Protein AF-A0A6V7K276-F1 (afdb_monomer)

Sequence (54 aa):
MEEVEQKFQRELKKDCTIVACRFPLPSIAPIKTIGEGVDTVWIYKTPLSKNKTI

Mean predicted aligned error: 4.47 Å

Secondary structure (DSSP, 8-state):
-HHHHHHHHHHPPTT-EEEEESS--TTB--SEEESSGGG-EEEEESSPPBP---

InterPro domains:
  IPR029063 S-adenosyl-L-methionine-dependent methyltransferase superfamily [G3DSA:3.40.50.150] (1-54)

Structure (mmCIF, N/CA/C/O backbone):
data_AF-A0A6V7K276-F1
#
_entry.id   AF-A0A6V7K276-F1
#
loop_
_atom_site.group_PDB
_atom_site.id
_atom_site.type_symbol
_atom_site.label_atom_id
_atom_site.label_alt_id
_atom_site.label_comp_id
_atom_site.label_asym_id
_atom_site.label_entity_id
_atom_site.label_seq_id
_atom_site.pdbx_PDB_ins_code
_atom_site.Cartn_x
_atom_site.Cartn_y
_atom_site.Cartn_z
_atom_site.occupancy
_atom_site.B_iso_or_equiv
_atom_site.auth_seq_id
_atom_site.auth_comp_id
_atom_site.auth_asym_id
_atom_site.auth_atom_id
_atom_site.pdbx_PDB_model_num
ATOM 1 N N . MET A 1 1 ? 4.196 12.253 4.047 1.00 71.88 1 MET A N 1
ATOM 2 C CA . MET A 1 1 ? 3.299 11.095 3.803 1.00 71.88 1 MET A CA 1
ATOM 3 C C . MET A 1 1 ? 2.699 10.542 5.092 1.00 71.88 1 MET A C 1
ATOM 5 O O . MET A 1 1 ? 1.582 10.051 5.058 1.00 71.88 1 MET A O 1
ATOM 9 N N . GLU A 1 2 ? 3.378 10.683 6.232 1.00 80.00 2 GLU A N 1
ATOM 10 C CA . GLU A 1 2 ? 2.866 10.246 7.538 1.00 80.00 2 GLU A CA 1
ATOM 11 C C . GLU A 1 2 ? 1.528 10.904 7.936 1.00 80.00 2 GLU A C 1
ATOM 13 O O . GLU A 1 2 ? 0.635 10.234 8.445 1.00 80.00 2 GLU A O 1
ATOM 18 N N . GLU A 1 3 ? 1.316 12.184 7.613 1.00 87.88 3 GLU A N 1
ATOM 19 C CA . GLU A 1 3 ? 0.028 12.863 7.847 1.00 87.88 3 GLU A CA 1
ATOM 20 C C . GLU A 1 3 ? -1.143 12.217 7.088 1.00 87.88 3 GLU A C 1
ATOM 22 O O . GLU A 1 3 ? -2.260 12.149 7.603 1.00 87.88 3 GLU A O 1
ATOM 27 N N . VAL A 1 4 ? -0.885 11.698 5.881 1.00 89.75 4 VAL A N 1
ATOM 28 C CA . VAL A 1 4 ? -1.888 10.995 5.067 1.00 89.75 4 VAL A CA 1
ATOM 29 C C . VAL A 1 4 ? -2.244 9.657 5.715 1.00 89.75 4 VAL A C 1
ATOM 31 O O . VAL A 1 4 ? -3.424 9.341 5.848 1.00 89.75 4 VAL A O 1
ATOM 34 N N . GLU A 1 5 ? -1.248 8.907 6.197 1.00 89.62 5 GLU A N 1
ATOM 35 C CA . GLU A 1 5 ? -1.474 7.661 6.943 1.00 89.62 5 GLU A CA 1
ATOM 36 C C . GLU A 1 5 ? -2.311 7.906 8.207 1.00 89.62 5 GLU A C 1
ATOM 38 O O . GLU A 1 5 ? -3.265 7.173 8.475 1.00 89.62 5 GLU A O 1
ATOM 43 N N . GLN A 1 6 ? -2.011 8.971 8.955 1.00 90.50 6 GLN A N 1
ATOM 44 C CA . GLN A 1 6 ? -2.795 9.351 10.131 1.00 90.50 6 GLN A CA 1
ATOM 45 C C . GLN A 1 6 ? -4.233 9.736 9.765 1.00 90.50 6 GLN A C 1
ATOM 47 O O . GLN A 1 6 ? -5.174 9.352 10.459 1.00 90.50 6 GLN A O 1
ATOM 52 N N . LYS A 1 7 ? -4.425 10.484 8.672 1.00 93.06 7 LYS A N 1
ATOM 53 C CA . LYS A 1 7 ? -5.756 10.859 8.184 1.00 93.06 7 LYS A CA 1
ATOM 54 C C . LYS A 1 7 ? -6.569 9.618 7.807 1.00 93.06 7 LYS A C 1
ATOM 56 O O . LYS A 1 7 ? -7.726 9.512 8.202 1.00 93.06 7 LYS A O 1
ATOM 61 N N . PHE A 1 8 ? -5.951 8.636 7.150 1.00 92.50 8 PHE A N 1
ATOM 62 C CA . PHE A 1 8 ? -6.592 7.358 6.841 1.00 92.50 8 PHE A CA 1
ATOM 63 C C . PHE A 1 8 ? -7.017 6.587 8.090 1.00 92.50 8 PHE A C 1
ATOM 65 O O . PHE A 1 8 ? -8.132 6.076 8.129 1.00 92.50 8 PHE A O 1
ATOM 72 N N . GLN A 1 9 ? -6.175 6.540 9.124 1.00 90.12 9 GLN A N 1
ATOM 73 C CA . GLN A 1 9 ? -6.527 5.887 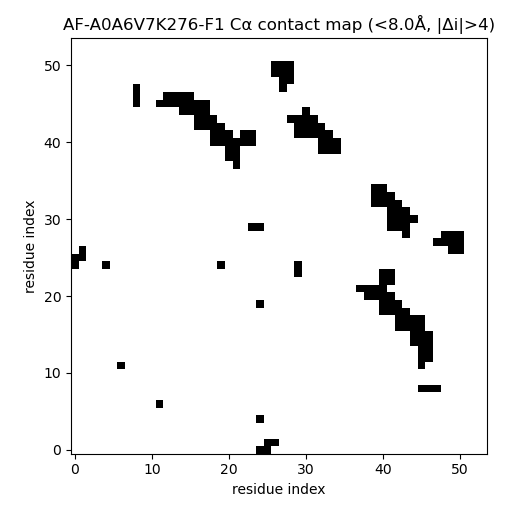10.388 1.00 90.12 9 GLN A CA 1
ATOM 74 C C . GLN A 1 9 ? -7.683 6.580 11.122 1.00 90.12 9 GLN A C 1
ATOM 76 O O . GLN A 1 9 ? -8.477 5.900 11.767 1.00 90.12 9 GLN A O 1
ATOM 81 N N . ARG A 1 10 ? -7.783 7.913 11.032 1.00 93.06 10 ARG A N 1
ATOM 82 C CA . ARG A 1 10 ? -8.844 8.690 11.693 1.00 93.06 10 ARG A CA 1
ATOM 83 C C . ARG A 1 10 ? -10.177 8.654 10.948 1.00 93.06 10 ARG A C 1
ATOM 85 O O . ARG A 1 10 ? -11.221 8.661 11.590 1.00 93.06 10 ARG A O 1
ATOM 92 N N . GLU A 1 11 ? -10.147 8.671 9.617 1.00 95.19 11 GLU A N 1
ATOM 93 C CA . GLU A 1 11 ? -11.338 8.955 8.805 1.00 95.19 11 GLU A CA 1
ATOM 94 C C . GLU A 1 11 ? -11.899 7.733 8.068 1.00 95.19 11 GLU A C 1
ATOM 96 O O . GLU A 1 11 ? -13.100 7.690 7.789 1.00 95.19 11 GLU A O 1
ATOM 101 N N . LEU A 1 12 ? -11.073 6.735 7.735 1.00 94.25 12 LEU A N 1
ATOM 102 C CA . LEU A 1 12 ? -11.554 5.570 6.996 1.00 94.25 12 LEU A CA 1
ATOM 103 C C . LEU A 1 12 ? -12.255 4.577 7.920 1.00 94.25 12 LEU A C 1
ATOM 105 O O . LEU A 1 12 ? -11.772 4.223 8.996 1.00 94.25 12 LEU A O 1
ATOM 109 N N . LYS A 1 13 ? -13.393 4.067 7.450 1.00 93.38 13 LYS A N 1
ATOM 110 C CA . LYS A 1 13 ? -14.130 3.000 8.126 1.00 93.38 13 LYS A CA 1
ATOM 111 C C . LYS A 1 13 ? -13.381 1.671 8.009 1.00 93.38 13 LYS A C 1
ATOM 113 O O . LYS A 1 13 ? -12.453 1.519 7.211 1.00 93.38 13 LYS A O 1
ATOM 118 N N . LYS A 1 14 ? -13.796 0.691 8.812 1.00 90.44 14 LYS A N 1
ATOM 119 C CA . LYS A 1 14 ? -13.307 -0.690 8.717 1.00 90.44 14 LYS A CA 1
ATOM 120 C C . LYS A 1 14 ? -13.623 -1.274 7.331 1.00 90.44 14 LYS A C 1
ATOM 122 O O . LYS A 1 14 ? -14.643 -0.924 6.744 1.00 90.44 14 LYS A O 1
ATOM 127 N N . ASP A 1 15 ? -12.746 -2.148 6.836 1.00 90.94 15 ASP A N 1
ATOM 128 C CA . ASP A 1 15 ? -12.862 -2.835 5.541 1.00 90.94 15 ASP A CA 1
ATOM 129 C C . ASP A 1 15 ? -12.786 -1.938 4.287 1.00 90.94 15 ASP A C 1
ATOM 131 O O . ASP A 1 15 ? -13.062 -2.390 3.175 1.00 90.94 15 ASP A O 1
ATOM 135 N N . CYS A 1 16 ? -12.320 -0.694 4.420 1.00 94.94 16 CYS A N 1
ATOM 136 C CA . CYS A 1 16 ? -11.955 0.141 3.278 1.00 94.94 16 CYS A CA 1
ATOM 137 C C . CYS A 1 16 ? -10.685 -0.386 2.593 1.00 94.94 16 CYS A C 1
ATOM 139 O O . CYS A 1 16 ? -9.742 -0.838 3.247 1.00 94.94 16 CYS A O 1
ATOM 141 N N . THR A 1 17 ? -10.652 -0.281 1.264 1.00 94.81 17 THR A N 1
ATOM 142 C CA . THR A 1 17 ? -9.482 -0.613 0.441 1.00 94.81 17 THR A CA 1
ATOM 143 C C . THR A 1 17 ? -8.833 0.671 -0.051 1.00 94.81 17 THR A C 1
ATOM 145 O O . THR A 1 17 ? -9.512 1.542 -0.589 1.00 94.81 17 THR A O 1
ATOM 148 N N . ILE A 1 18 ? -7.522 0.785 0.136 1.00 94.62 18 ILE A N 1
ATOM 149 C CA . ILE A 1 18 ? -6.719 1.915 -0.335 1.00 94.62 18 ILE A CA 1
ATOM 150 C C . ILE A 1 18 ? -5.853 1.413 -1.484 1.00 94.62 18 ILE A C 1
ATOM 152 O O . ILE A 1 18 ? -5.187 0.388 -1.345 1.00 94.62 18 ILE A O 1
ATOM 156 N N . VAL A 1 19 ? -5.860 2.136 -2.602 1.00 95.19 19 VAL A N 1
ATOM 157 C CA . VAL A 1 19 ? -5.052 1.829 -3.786 1.00 95.19 19 VAL A CA 1
ATOM 158 C C . VAL A 1 19 ? -4.123 3.006 -4.043 1.00 95.19 19 VAL A C 1
ATOM 160 O O . VAL A 1 19 ? -4.588 4.121 -4.269 1.00 95.19 19 VAL A O 1
ATOM 163 N N . ALA A 1 20 ? -2.818 2.762 -3.989 1.00 93.62 20 ALA A N 1
ATOM 164 C CA . ALA A 1 20 ? -1.799 3.755 -4.287 1.00 93.62 20 ALA A CA 1
ATOM 165 C C . ALA A 1 20 ? -1.090 3.384 -5.592 1.00 93.62 20 ALA A C 1
ATOM 167 O O . ALA A 1 20 ? -0.488 2.319 -5.685 1.00 93.62 20 ALA A O 1
ATOM 168 N N . CYS A 1 21 ? -1.157 4.261 -6.591 1.00 87.62 21 CYS A N 1
ATOM 169 C CA . CYS A 1 21 ? -0.462 4.112 -7.866 1.00 87.62 21 CYS A CA 1
ATOM 170 C C . CYS A 1 21 ? 0.728 5.082 -7.843 1.00 87.62 21 CYS A C 1
ATOM 172 O O . CYS A 1 21 ? 0.506 6.280 -7.677 1.00 87.62 21 CYS A O 1
ATOM 174 N N . ARG A 1 22 ? 1.964 4.586 -7.992 1.00 86.44 22 ARG A N 1
ATOM 175 C CA . ARG A 1 22 ? 3.272 5.299 -7.945 1.00 86.44 22 ARG A CA 1
ATOM 176 C C . ARG A 1 22 ? 4.035 5.354 -6.624 1.00 86.44 22 ARG A C 1
ATOM 178 O O . ARG A 1 22 ? 5.234 5.100 -6.650 1.00 86.44 22 ARG A O 1
ATOM 185 N N . PHE A 1 23 ? 3.400 5.671 -5.498 1.00 89.88 23 PHE A N 1
ATOM 186 C CA . PHE A 1 23 ? 4.114 5.766 -4.217 1.00 89.88 23 PHE A CA 1
ATOM 187 C C . PHE A 1 23 ? 3.435 4.922 -3.134 1.00 89.88 23 PHE A C 1
ATOM 189 O O . PHE A 1 23 ? 2.263 5.176 -2.839 1.00 89.88 23 PHE A O 1
ATOM 196 N N . PRO A 1 24 ? 4.136 3.950 -2.521 1.00 91.62 24 PRO A N 1
ATOM 197 C CA . PRO A 1 24 ? 3.590 3.193 -1.404 1.00 91.62 24 PRO A CA 1
ATOM 198 C C . PRO A 1 24 ? 3.471 4.071 -0.156 1.00 91.62 24 PRO A C 1
ATOM 200 O O . PRO A 1 24 ? 4.167 5.076 -0.004 1.00 91.62 24 PRO A O 1
ATOM 203 N N . LEU A 1 25 ? 2.622 3.647 0.778 1.00 91.00 25 LEU A N 1
ATOM 204 C CA . LEU A 1 25 ? 2.648 4.158 2.144 1.00 91.00 25 LEU A CA 1
ATOM 205 C C . LEU A 1 25 ? 3.953 3.707 2.825 1.00 91.00 25 LEU A C 1
ATOM 207 O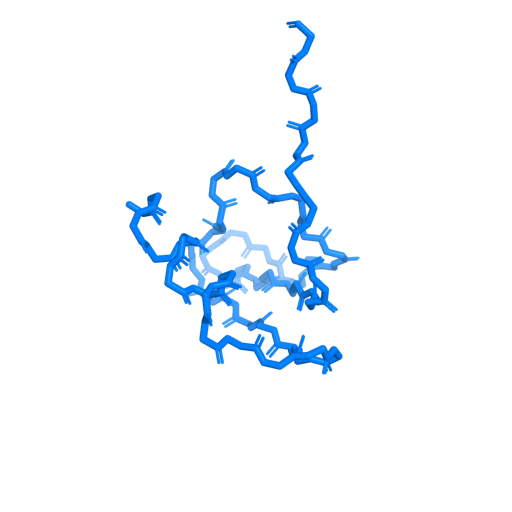 O . LEU A 1 25 ? 4.203 2.501 2.878 1.00 91.00 25 LEU A O 1
ATOM 211 N N . PRO A 1 26 ? 4.794 4.629 3.326 1.00 89.00 26 PRO A N 1
ATOM 212 C CA . PRO A 1 26 ? 6.127 4.296 3.826 1.00 89.00 26 PRO A CA 1
ATOM 213 C C . PRO A 1 26 ? 6.118 3.439 5.096 1.00 89.00 26 PRO A C 1
ATOM 215 O O . PRO A 1 26 ? 7.025 2.632 5.279 1.00 89.00 26 PRO A O 1
ATOM 218 N N . SER A 1 27 ? 5.116 3.586 5.970 1.00 89.56 27 SER A N 1
ATOM 219 C CA . SER A 1 27 ? 5.095 2.897 7.273 1.00 89.56 27 SER A CA 1
ATOM 220 C C . SER A 1 27 ? 4.244 1.624 7.285 1.00 89.56 27 SER A C 1
ATOM 222 O O . SER A 1 27 ? 4.201 0.911 8.295 1.00 89.56 27 SER A O 1
ATOM 224 N N . ILE A 1 28 ? 3.510 1.358 6.202 1.00 90.50 28 ILE A N 1
ATOM 225 C CA . ILE A 1 28 ? 2.508 0.291 6.128 1.00 90.50 28 ILE A CA 1
ATOM 226 C C . ILE A 1 28 ? 2.914 -0.720 5.059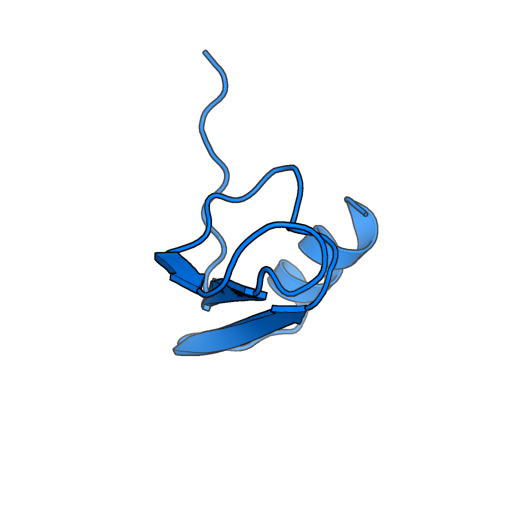 1.00 90.50 28 ILE A C 1
ATOM 228 O O . ILE A 1 28 ? 3.199 -0.350 3.921 1.00 90.50 28 ILE A O 1
ATOM 232 N N . ALA A 1 29 ? 2.873 -2.011 5.394 1.00 91.75 29 ALA A N 1
ATOM 233 C CA . ALA A 1 29 ? 3.026 -3.060 4.394 1.00 91.75 29 ALA A CA 1
ATOM 234 C C . ALA A 1 29 ? 1.766 -3.169 3.511 1.00 91.75 29 ALA A C 1
ATOM 236 O O . ALA A 1 29 ? 0.653 -3.269 4.039 1.00 91.75 29 ALA A O 1
ATOM 237 N N . PRO A 1 30 ? 1.912 -3.183 2.177 1.00 93.25 30 PRO A N 1
ATOM 238 C CA . PRO A 1 30 ? 0.810 -3.482 1.273 1.00 93.25 30 PRO A CA 1
ATOM 239 C C . PRO A 1 30 ? 0.375 -4.943 1.434 1.00 93.25 30 PRO A C 1
ATOM 241 O O . PRO A 1 30 ? 1.204 -5.834 1.599 1.00 93.25 30 PRO A O 1
ATOM 244 N N . ILE A 1 31 ? -0.928 -5.207 1.327 1.00 94.69 31 ILE A N 1
ATOM 245 C CA . ILE A 1 31 ? -1.454 -6.581 1.266 1.00 94.69 31 ILE A CA 1
ATOM 246 C C . ILE A 1 31 ? -1.195 -7.222 -0.098 1.00 94.69 31 ILE A C 1
ATOM 248 O O . ILE A 1 31 ? -1.174 -8.444 -0.228 1.00 94.69 31 ILE A O 1
ATOM 252 N N . LYS A 1 32 ? -1.047 -6.390 -1.131 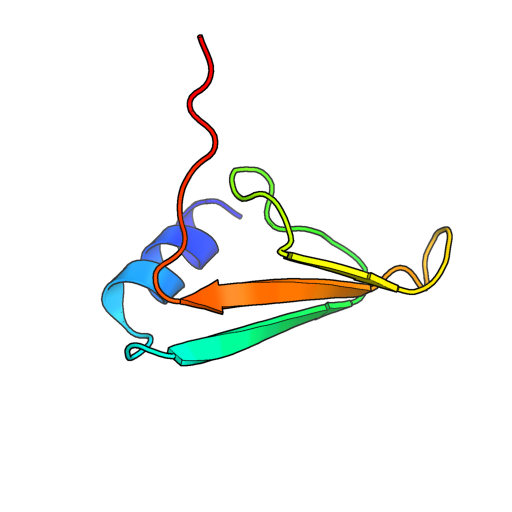1.00 94.19 32 LYS A N 1
ATOM 253 C CA . LYS A 1 32 ? -0.774 -6.818 -2.494 1.00 94.19 32 LYS A CA 1
ATOM 254 C C . LYS A 1 32 ? -0.076 -5.700 -3.249 1.00 94.19 32 LYS A C 1
ATOM 256 O O . LYS A 1 32 ? -0.462 -4.537 -3.131 1.00 94.19 32 LYS A O 1
ATOM 261 N N . THR A 1 33 ? 0.893 -6.089 -4.062 1.00 94.88 33 THR A N 1
ATOM 262 C CA . THR A 1 33 ? 1.574 -5.219 -5.017 1.00 94.88 33 THR A CA 1
ATOM 263 C C . THR A 1 33 ? 1.327 -5.774 -6.417 1.00 94.88 33 THR A C 1
ATOM 265 O O . THR A 1 33 ? 1.365 -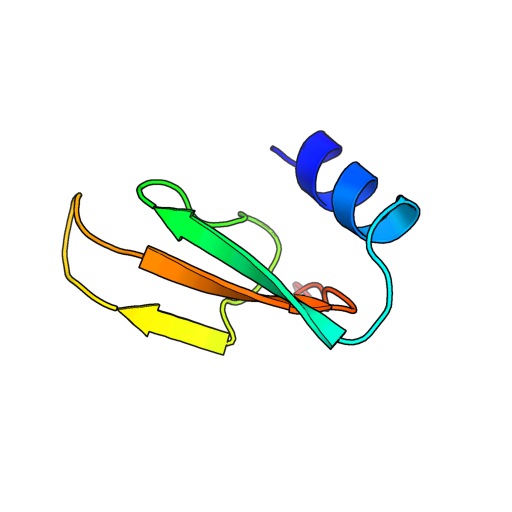6.990 -6.606 1.00 94.88 33 THR A O 1
ATOM 268 N N . ILE A 1 34 ? 0.999 -4.914 -7.379 1.00 95.31 34 ILE A N 1
ATOM 269 C CA . ILE A 1 34 ? 0.699 -5.289 -8.769 1.00 95.31 34 ILE A CA 1
ATOM 270 C C . ILE A 1 34 ? 1.487 -4.368 -9.700 1.00 95.31 34 ILE A C 1
ATOM 272 O O . ILE A 1 34 ? 1.491 -3.164 -9.477 1.00 95.31 34 ILE A O 1
ATOM 276 N N . GLY A 1 35 ? 2.097 -4.918 -10.749 1.00 92.81 35 GLY A N 1
ATOM 277 C CA . GLY A 1 35 ? 2.922 -4.154 -11.691 1.00 92.81 35 GLY A CA 1
ATOM 278 C C . GLY A 1 35 ? 4.384 -4.052 -11.254 1.00 92.81 35 GLY A C 1
ATOM 279 O O . GLY A 1 35 ? 4.774 -4.597 -10.222 1.00 92.81 35 GLY A O 1
ATOM 280 N N . GLU A 1 36 ? 5.186 -3.371 -12.069 1.00 89.62 36 GLU A N 1
ATOM 281 C CA . GLU A 1 36 ? 6.630 -3.215 -11.876 1.00 89.62 36 GLU A CA 1
ATOM 282 C C . GLU A 1 36 ? 7.061 -1.771 -12.170 1.00 89.62 36 GLU A C 1
ATOM 284 O O . GLU A 1 36 ? 6.441 -1.060 -12.965 1.00 89.62 36 GLU A O 1
ATOM 289 N N . GLY A 1 37 ? 8.136 -1.314 -11.522 1.00 88.69 37 GLY A N 1
ATOM 290 C CA . GLY A 1 37 ? 8.678 0.029 -11.730 1.00 88.69 37 GLY A CA 1
ATOM 291 C C . GLY A 1 37 ? 7.676 1.141 -11.396 1.00 88.69 37 GLY A C 1
ATOM 292 O O . GLY A 1 37 ? 7.094 1.166 -10.311 1.00 88.69 37 GLY A O 1
ATOM 293 N N . VAL A 1 38 ? 7.485 2.083 -12.323 1.00 88.75 38 VAL A N 1
ATOM 294 C CA . VAL A 1 38 ? 6.61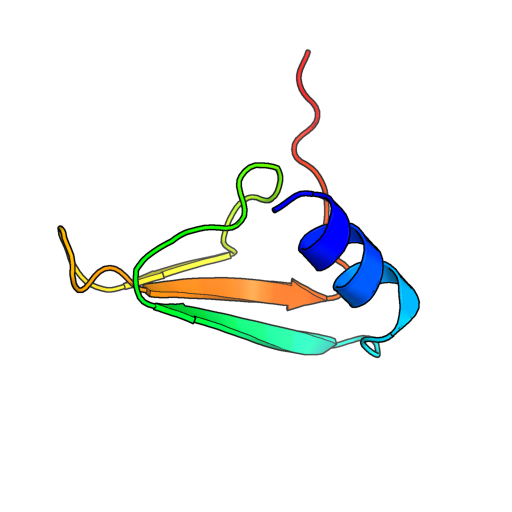1 3.261 -12.141 1.00 88.75 38 VAL A CA 1
ATOM 295 C C . VAL A 1 38 ? 5.124 2.889 -12.140 1.00 88.75 38 VAL A C 1
ATOM 297 O O . VAL A 1 38 ? 4.326 3.574 -11.498 1.00 88.75 38 VAL A O 1
ATOM 300 N N . ASP A 1 39 ? 4.765 1.784 -12.794 1.00 90.94 39 ASP A N 1
ATOM 301 C CA . ASP A 1 39 ? 3.390 1.280 -12.884 1.00 90.94 39 ASP A CA 1
ATOM 302 C C . ASP A 1 39 ? 3.024 0.365 -11.708 1.00 90.94 39 ASP A C 1
ATOM 304 O O . ASP A 1 39 ? 1.992 -0.307 -11.718 1.00 90.94 39 ASP A O 1
ATOM 308 N N . THR A 1 40 ? 3.861 0.346 -10.669 1.00 94.81 40 THR A N 1
ATOM 309 C CA . THR A 1 40 ? 3.583 -0.412 -9.457 1.00 94.81 40 THR A CA 1
ATOM 310 C C . THR A 1 40 ? 2.407 0.207 -8.696 1.00 94.81 40 THR A C 1
ATOM 312 O O . THR A 1 40 ? 2.319 1.422 -8.471 1.00 94.81 40 THR A O 1
ATOM 315 N N . VAL A 1 41 ? 1.495 -0.664 -8.281 1.00 95.69 41 VAL A N 1
ATOM 316 C CA . VAL A 1 41 ? 0.295 -0.355 -7.513 1.00 95.69 41 VAL A CA 1
ATOM 317 C C . VAL A 1 41 ? 0.330 -1.127 -6.204 1.00 95.69 41 VAL A C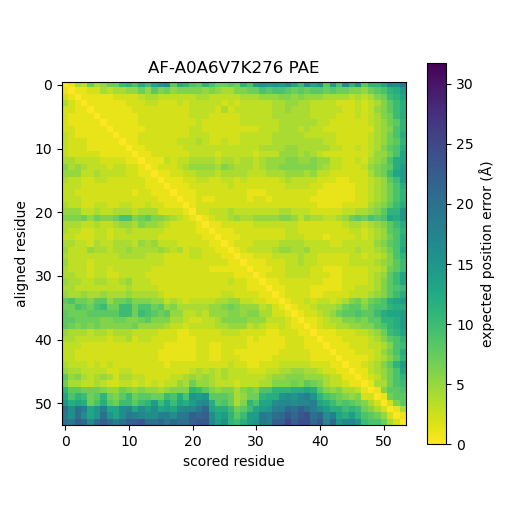 1
ATOM 319 O O . VAL A 1 41 ? 0.535 -2.340 -6.193 1.00 95.69 41 VAL A O 1
ATOM 322 N N . TRP A 1 42 ? 0.067 -0.434 -5.101 1.00 95.62 42 TRP A N 1
ATOM 323 C CA . TRP A 1 42 ? 0.023 -1.000 -3.758 1.00 95.62 42 TRP A CA 1
ATOM 324 C C . TRP A 1 42 ? -1.390 -0.953 -3.204 1.00 95.62 42 TRP A C 1
ATOM 326 O O . TRP A 1 42 ? -2.052 0.087 -3.225 1.00 95.62 42 TRP A O 1
ATOM 336 N N . ILE A 1 43 ? -1.843 -2.089 -2.690 1.00 95.50 43 ILE A N 1
ATOM 337 C CA . ILE A 1 43 ? -3.167 -2.244 -2.103 1.00 95.50 43 ILE A CA 1
ATOM 338 C C . ILE A 1 43 ? -3.011 -2.391 -0.596 1.00 95.50 43 ILE A C 1
ATOM 340 O O . ILE A 1 43 ? -2.207 -3.194 -0.122 1.00 95.50 43 ILE A O 1
ATOM 344 N N . TYR A 1 44 ? -3.824 -1.655 0.153 1.00 94.94 44 TYR A N 1
ATOM 345 C CA . TYR A 1 44 ? -3.919 -1.727 1.608 1.00 94.94 44 TYR A CA 1
ATOM 346 C C . TYR A 1 44 ? -5.371 -1.924 2.024 1.00 94.94 44 TYR A C 1
ATOM 348 O O . TYR A 1 44 ? -6.295 -1.550 1.298 1.00 94.94 44 TYR A O 1
ATOM 356 N N . LYS A 1 45 ? -5.577 -2.472 3.220 1.00 94.00 45 LYS A N 1
ATOM 357 C CA . LYS A 1 45 ? -6.906 -2.638 3.804 1.00 94.00 45 LYS A CA 1
ATOM 358 C C . LYS A 1 45 ? -6.943 -2.054 5.209 1.00 94.00 45 LYS A C 1
ATOM 360 O O . LYS A 1 45 ? -5.960 -2.150 5.940 1.00 94.00 45 LYS A O 1
ATOM 365 N N . THR A 1 46 ? -8.057 -1.428 5.575 1.00 92.75 46 THR A N 1
ATOM 366 C CA . THR A 1 46 ? -8.237 -0.876 6.919 1.00 92.75 46 THR A CA 1
ATOM 367 C C . THR A 1 46 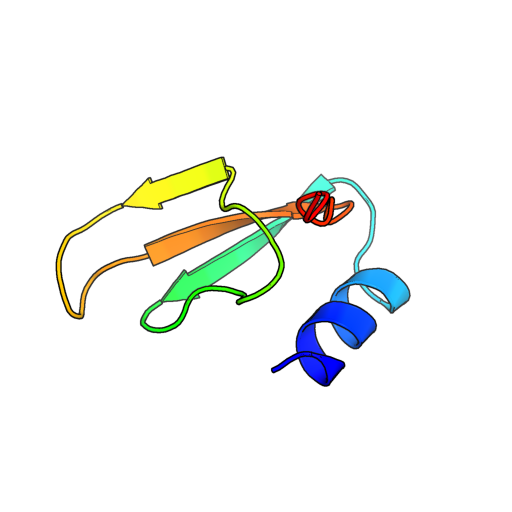? -8.719 -1.949 7.908 1.00 92.75 46 THR A C 1
ATOM 369 O O . THR A 1 46 ? -9.524 -2.812 7.540 1.00 92.75 46 THR A O 1
ATOM 372 N N . PRO A 1 47 ? -8.286 -1.888 9.182 1.00 90.06 47 PRO A N 1
ATOM 373 C CA . PRO A 1 47 ? 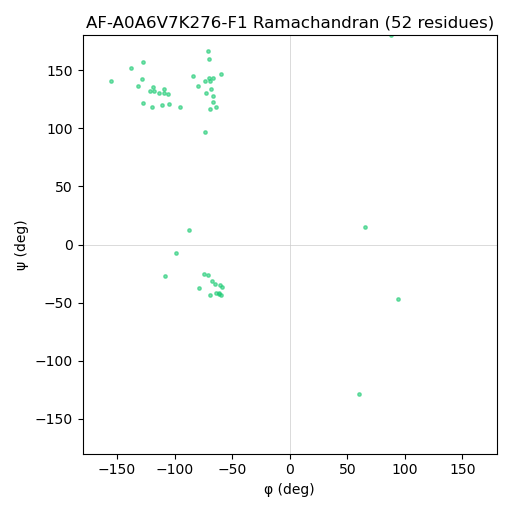-7.386 -0.884 9.758 1.00 90.06 47 PRO A CA 1
ATOM 374 C C . PRO A 1 47 ? -5.925 -1.059 9.308 1.00 90.06 47 PRO A C 1
ATOM 376 O O . PRO A 1 47 ? -5.423 -2.176 9.198 1.00 90.06 47 PRO A O 1
ATOM 379 N N . LEU A 1 48 ? -5.240 0.064 9.059 1.00 87.25 48 LEU A N 1
ATOM 380 C CA . LEU A 1 48 ? -3.833 0.059 8.655 1.00 87.25 48 LEU A CA 1
ATOM 381 C C . LEU A 1 48 ? -2.960 -0.395 9.829 1.00 87.25 48 LEU A C 1
ATOM 383 O O . LEU A 1 48 ? -2.899 0.283 10.855 1.00 87.25 48 LEU A O 1
ATOM 387 N N . SER A 1 49 ? -2.279 -1.526 9.660 1.00 78.94 49 SER A N 1
ATOM 388 C CA . SER A 1 49 ? -1.353 -2.073 10.654 1.00 78.94 49 SER A CA 1
ATOM 389 C C . SER A 1 49 ? 0.066 -1.618 10.322 1.00 78.94 49 SER A C 1
ATOM 391 O O . SER A 1 49 ? 0.566 -1.909 9.237 1.00 78.94 49 SER A O 1
ATOM 393 N N . LYS A 1 50 ? 0.705 -0.870 11.229 1.00 73.06 50 LYS A N 1
ATOM 394 C CA . LYS A 1 50 ? 2.103 -0.449 11.056 1.00 73.06 50 LYS A CA 1
ATOM 395 C C . LYS A 1 50 ? 3.026 -1.658 11.176 1.00 73.06 50 LYS A C 1
ATOM 397 O O . LYS A 1 50 ? 2.823 -2.503 12.049 1.00 73.06 50 LYS A O 1
ATOM 402 N N . ASN A 1 51 ? 4.060 -1.709 10.341 1.00 62.88 51 ASN A N 1
ATOM 403 C CA . ASN A 1 51 ? 5.134 -2.672 10.548 1.00 62.88 51 ASN A CA 1
ATOM 404 C C . ASN A 1 51 ? 5.872 -2.304 11.837 1.00 62.88 51 ASN A C 1
ATOM 406 O O . ASN A 1 51 ? 6.269 -1.156 12.033 1.00 62.88 51 ASN A O 1
ATOM 410 N N . LYS A 1 52 ? 6.023 -3.274 12.738 1.00 49.25 52 LYS A N 1
ATOM 411 C CA . LYS A 1 52 ? 6.779 -3.100 13.975 1.00 49.25 52 LYS A CA 1
ATOM 412 C C . LYS A 1 52 ? 8.263 -3.070 13.608 1.00 49.25 52 LYS A C 1
ATOM 414 O O . LYS A 1 52 ? 8.858 -4.123 13.400 1.00 49.25 52 LYS A O 1
ATOM 419 N N . THR A 1 53 ? 8.835 -1.880 13.464 1.00 48.00 53 THR A N 1
ATOM 420 C CA . THR A 1 53 ? 10.292 -1.719 13.402 1.00 48.00 53 THR A CA 1
ATOM 421 C C . THR A 1 53 ? 10.848 -2.165 14.755 1.00 48.00 53 THR A C 1
ATOM 423 O O . THR A 1 53 ? 10.419 -1.644 15.786 1.00 48.00 53 THR A O 1
ATOM 426 N N . ILE A 1 54 ? 11.684 -3.206 14.741 1.00 41.53 54 ILE A N 1
ATOM 427 C CA . ILE A 1 54 ? 12.419 -3.715 15.911 1.00 41.53 54 ILE A CA 1
ATOM 428 C C . ILE A 1 54 ? 13.506 -2.706 16.272 1.00 41.53 54 ILE A C 1
ATOM 430 O O . ILE A 1 54 ? 14.134 -2.186 15.322 1.00 41.53 54 ILE A O 1
#

Foldseek 3Di:
DVVVLVCCQVPPDAFDKDKDQQDDDPFAQFPDWDDDDNRIMGIDGPPTDGDPDD

pLDDT: mean 87.79, std 11.86, range [41.53, 95.69]

Organism: NCBI:txid1563983

Solvent-accessible surface area (backbone atoms only — not comparable to full-atom values): 3403 Å² total; per-residue (Å²): 111,68,69,56,56,52,48,48,68,74,69,54,58,80,76,40,74,47,79,32,75,64,59,72,64,90,64,43,73,58,81,42,76,45,74,60,82,75,66,24,30,33,30,37,55,36,76,80,62,67,62,82,82,127

Radius of gyration: 11.14 Å; Cα contacts (8 Å, |Δi|>4): 79; chains: 1; bounding box: 26×20×29 Å